Protein AF-A0A939XLF2-F1 (afdb_monomer_lite)

Secondary structure (DSSP, 8-state):
--SPPPTT----------TTS-EEEEEEEEE--SSTTPSEEEEEEEEEPP----

Structure (mmCIF, N/CA/C/O backbone):
data_AF-A0A939XLF2-F1
#
_entry.id   AF-A0A939XLF2-F1
#
loop_
_atom_site.group_PDB
_atom_site.id
_atom_site.type_symbol
_atom_site.label_atom_id
_atom_site.label_alt_id
_atom_site.label_comp_id
_atom_site.label_asym_id
_atom_site.label_entity_id
_atom_site.label_seq_id
_atom_site.pdbx_PDB_ins_code
_atom_site.Cartn_x
_atom_site.Cartn_y
_atom_site.Cartn_z
_atom_site.occupancy
_atom_site.B_iso_or_equiv
_atom_site.auth_seq_id
_atom_site.auth_comp_id
_atom_site.auth_asym_id
_atom_site.auth_atom_id
_atom_site.pdbx_PDB_model_num
ATOM 1 N N . PRO A 1 1 ? 2.056 -10.212 -4.529 1.00 68.50 1 PRO A N 1
ATOM 2 C CA . PRO A 1 1 ? 2.576 -11.133 -5.565 1.00 68.50 1 PRO A CA 1
ATOM 3 C C . PRO A 1 1 ? 4.105 -11.166 -5.514 1.00 68.50 1 PRO A C 1
ATOM 5 O O . PRO A 1 1 ? 4.730 -10.113 -5.518 1.00 68.50 1 PRO A O 1
ATOM 8 N N . ARG A 1 2 ? 4.681 -12.357 -5.343 1.00 77.69 2 ARG A N 1
ATOM 9 C CA . ARG A 1 2 ? 6.142 -12.553 -5.319 1.00 77.69 2 ARG A CA 1
ATOM 10 C C . ARG A 1 2 ? 6.658 -13.265 -6.567 1.00 77.69 2 ARG A C 1
ATOM 12 O O . ARG A 1 2 ? 7.860 -13.318 -6.778 1.00 77.69 2 ARG A O 1
ATOM 19 N N . GLU A 1 3 ? 5.748 -13.787 -7.378 1.00 84.62 3 GLU A N 1
ATOM 20 C CA . GLU A 1 3 ? 6.065 -14.473 -8.621 1.00 84.62 3 GLU A CA 1
ATOM 21 C C . GLU A 1 3 ? 6.099 -13.487 -9.797 1.00 84.62 3 GLU A C 1
ATOM 23 O O . GLU A 1 3 ? 5.386 -12.472 -9.763 1.00 84.62 3 GLU A O 1
ATOM 28 N N . PRO A 1 4 ? 6.904 -13.777 -10.835 1.00 85.06 4 PRO A N 1
ATOM 29 C CA . PRO A 1 4 ? 6.915 -13.008 -12.072 1.00 85.06 4 PRO A CA 1
ATOM 30 C C . PRO A 1 4 ? 5.526 -12.937 -12.716 1.00 85.06 4 PRO A C 1
ATOM 32 O O . PRO A 1 4 ? 4.789 -13.920 -12.753 1.00 85.06 4 PRO A O 1
ATOM 35 N N . ILE A 1 5 ? 5.179 -11.771 -13.262 1.00 85.12 5 ILE A N 1
ATOM 36 C CA . ILE A 1 5 ? 3.917 -11.559 -13.977 1.00 85.12 5 ILE A CA 1
ATOM 37 C C . ILE A 1 5 ? 4.228 -11.599 -15.480 1.00 85.12 5 ILE A C 1
ATOM 39 O O . ILE A 1 5 ? 5.054 -10.804 -15.933 1.00 85.12 5 ILE A O 1
ATOM 43 N N . PRO A 1 6 ? 3.607 -12.499 -16.265 1.00 87.62 6 PRO A N 1
ATOM 44 C CA . PRO A 1 6 ? 3.854 -12.586 -17.702 1.00 87.62 6 PRO A CA 1
ATOM 45 C C . PRO A 1 6 ? 3.318 -11.353 -18.445 1.00 87.62 6 PRO A C 1
ATOM 47 O O . PRO A 1 6 ? 2.491 -10.600 -17.925 1.00 87.62 6 PRO A O 1
ATOM 50 N N . SER A 1 7 ? 3.753 -11.160 -19.693 1.00 83.62 7 SER A N 1
ATOM 51 C CA . SER A 1 7 ? 3.262 -10.067 -20.545 1.00 83.62 7 SER A CA 1
ATOM 52 C C . SER A 1 7 ? 1.735 -10.104 -20.671 1.00 83.62 7 SER A C 1
ATOM 54 O O . SER A 1 7 ? 1.149 -11.166 -20.872 1.00 83.62 7 SER A O 1
ATOM 56 N N . LYS A 1 8 ? 1.089 -8.939 -20.525 1.00 85.31 8 LYS A N 1
ATOM 57 C CA . LYS A 1 8 ? -0.380 -8.765 -20.455 1.00 85.31 8 LYS A CA 1
ATOM 58 C C . LYS A 1 8 ? -1.067 -9.494 -19.284 1.00 85.31 8 LYS A C 1
ATOM 60 O O . LYS A 1 8 ? -2.293 -9.444 -19.172 1.00 85.31 8 LYS A O 1
ATOM 65 N N . GLY A 1 9 ? -0.302 -10.137 -18.403 1.00 85.62 9 GLY A N 1
ATOM 66 C CA . GLY A 1 9 ? -0.791 -10.758 -17.182 1.00 85.62 9 GLY A CA 1
ATOM 67 C C . GLY A 1 9 ? -1.280 -9.726 -16.168 1.00 85.62 9 GLY A C 1
ATOM 68 O O . GLY A 1 9 ? -0.906 -8.553 -16.195 1.00 85.62 9 GLY A O 1
ATOM 69 N N . ARG A 1 10 ? -2.132 -10.175 -15.246 1.00 87.75 10 ARG A N 1
ATOM 70 C CA . ARG A 1 10 ? -2.627 -9.371 -14.122 1.00 87.75 10 ARG A CA 1
ATOM 71 C C . ARG A 1 10 ? -2.253 -10.058 -12.817 1.00 87.75 10 ARG A C 1
ATOM 73 O O . ARG A 1 10 ? -2.277 -11.281 -12.736 1.00 87.75 10 ARG A O 1
ATOM 80 N N . ALA A 1 11 ? -1.954 -9.272 -11.789 1.00 87.00 11 ALA A N 1
ATOM 81 C CA . ALA A 1 11 ? -1.734 -9.773 -10.438 1.00 87.00 11 ALA A CA 1
ATOM 82 C C . ALA A 1 11 ? -2.467 -8.911 -9.412 1.00 87.00 11 ALA A C 1
ATOM 84 O O . ALA A 1 11 ? -2.743 -7.736 -9.647 1.00 87.00 11 ALA A O 1
ATOM 85 N N . VAL A 1 12 ? -2.753 -9.499 -8.251 1.00 88.94 12 VAL A N 1
ATOM 86 C CA . VAL A 1 12 ? -3.440 -8.828 -7.144 1.00 88.94 12 VAL A CA 1
ATOM 87 C C . VAL A 1 12 ? -2.446 -8.546 -6.019 1.00 88.94 12 VAL A C 1
ATOM 89 O O . VAL A 1 12 ? -1.740 -9.443 -5.545 1.00 88.94 12 VAL A O 1
ATOM 92 N N . ILE A 1 13 ? -2.399 -7.296 -5.559 1.00 87.19 13 ILE A N 1
ATOM 93 C CA . ILE A 1 13 ? -1.665 -6.900 -4.354 1.00 87.19 13 ILE A CA 1
ATOM 94 C C . ILE A 1 13 ? -2.652 -6.929 -3.185 1.00 87.19 13 ILE A C 1
ATOM 96 O O . ILE A 1 13 ? -3.521 -6.070 -3.076 1.00 87.19 13 ILE A O 1
ATOM 100 N N . LYS A 1 14 ? -2.533 -7.937 -2.315 1.00 87.62 14 LYS A N 1
ATOM 101 C CA . LYS A 1 14 ? -3.306 -8.005 -1.069 1.00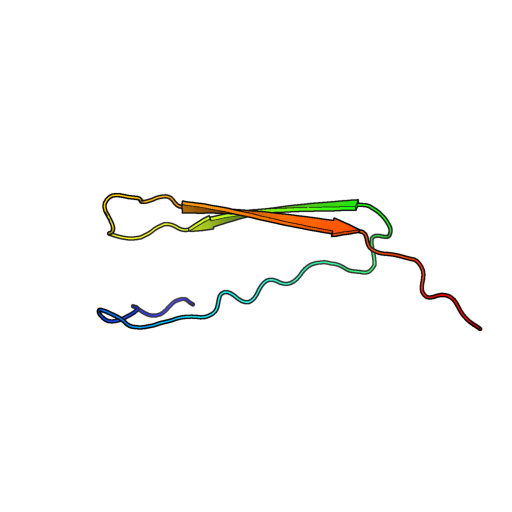 87.62 14 LYS A CA 1
ATOM 102 C C . LYS A 1 14 ? -2.589 -7.199 0.006 1.00 87.62 14 LYS A C 1
ATOM 104 O O . LYS A 1 14 ? -1.424 -7.459 0.296 1.00 87.62 14 LYS A O 1
ATOM 109 N N . VAL A 1 15 ? -3.297 -6.247 0.598 1.00 84.38 15 VAL A N 1
ATOM 110 C CA . VAL A 1 15 ? -2.779 -5.363 1.644 1.00 84.38 15 VAL A CA 1
ATOM 111 C C . VAL A 1 15 ? -3.621 -5.575 2.888 1.00 84.38 15 VAL A C 1
ATOM 113 O O . VAL A 1 15 ? -4.847 -5.582 2.810 1.00 84.38 15 VAL A O 1
ATOM 116 N N . LYS A 1 16 ? -2.966 -5.751 4.034 1.00 85.00 16 LYS A N 1
ATOM 117 C CA . LYS A 1 16 ? -3.624 -5.795 5.338 1.00 85.00 16 LYS A CA 1
ATOM 118 C C . LYS A 1 16 ? -3.331 -4.496 6.078 1.00 85.00 16 LYS A C 1
ATOM 120 O O . LYS A 1 16 ? -2.198 -4.018 6.068 1.00 85.00 16 LYS A O 1
ATOM 125 N N . TYR A 1 17 ? -4.344 -3.953 6.736 1.00 82.56 17 TYR A N 1
ATOM 126 C CA . TYR A 1 17 ? -4.185 -2.884 7.713 1.00 82.56 17 TYR A CA 1
ATOM 127 C C . TYR A 1 17 ? -4.767 -3.329 9.057 1.00 82.56 17 TYR A C 1
ATOM 129 O O . TYR A 1 17 ? -5.546 -4.281 9.121 1.00 82.56 17 TYR A O 1
ATOM 137 N N . ASP A 1 18 ? -4.338 -2.670 10.129 1.00 81.31 18 ASP A N 1
ATOM 138 C CA . ASP A 1 18 ? -4.846 -2.908 11.477 1.00 81.31 18 ASP A CA 1
ATOM 139 C C . ASP A 1 18 ? -6.105 -2.064 11.702 1.00 81.31 18 ASP A C 1
ATOM 141 O O . ASP A 1 18 ? -6.028 -0.842 11.823 1.00 81.31 18 ASP A O 1
ATOM 145 N N . SER A 1 19 ? -7.266 -2.719 11.712 1.00 81.88 19 SER A N 1
ATOM 146 C CA . SER A 1 19 ? -8.567 -2.085 11.934 1.00 81.88 19 SER A CA 1
ATOM 147 C C . SER A 1 19 ? -8.862 -1.794 13.406 1.00 81.88 19 SER A C 1
ATOM 149 O O . SER A 1 19 ? -9.896 -1.207 13.695 1.00 81.88 19 SER A O 1
ATOM 151 N N . ASN A 1 20 ? -7.991 -2.179 14.347 1.00 83.88 20 ASN A N 1
ATOM 152 C CA . ASN A 1 20 ? -8.168 -1.818 15.758 1.00 83.88 20 ASN A CA 1
ATOM 153 C C . ASN A 1 20 ? -7.844 -0.339 16.019 1.00 83.88 20 ASN A C 1
ATOM 155 O O . ASN A 1 20 ? -8.213 0.213 17.053 1.00 83.88 20 ASN A O 1
ATOM 159 N N . ARG A 1 21 ? -7.159 0.323 15.079 1.00 85.81 21 ARG A N 1
ATOM 160 C CA . ARG A 1 21 ? -6.860 1.755 15.141 1.00 85.81 21 ARG A CA 1
ATOM 161 C C . ARG A 1 21 ? -7.986 2.547 14.490 1.00 85.81 21 ARG A C 1
ATOM 163 O O . ARG A 1 21 ? -8.003 2.718 13.274 1.00 85.81 21 ARG A O 1
ATOM 170 N N . ILE A 1 22 ? -8.916 3.018 15.315 1.00 90.12 22 ILE A N 1
ATOM 171 C CA . ILE A 1 22 ? -9.988 3.923 14.894 1.00 90.12 22 ILE A CA 1
ATOM 172 C C . ILE A 1 22 ? -9.389 5.245 14.394 1.00 90.12 22 ILE A C 1
ATOM 174 O O . ILE A 1 22 ? -8.404 5.738 14.944 1.00 90.12 22 ILE A O 1
ATOM 178 N N . GLY A 1 23 ? -9.991 5.824 13.357 1.00 89.12 23 GLY A N 1
ATOM 179 C CA . GLY A 1 23 ? -9.550 7.074 12.747 1.00 89.12 23 GLY A CA 1
ATOM 180 C C . GLY A 1 23 ? -8.900 6.892 11.377 1.00 89.12 23 GLY A C 1
ATOM 181 O O . GLY A 1 23 ? -8.990 5.844 10.733 1.00 89.12 23 GLY A O 1
ATOM 182 N N . ASN A 1 24 ? -8.296 7.967 10.877 1.00 92.25 24 ASN A N 1
ATOM 183 C CA . ASN A 1 24 ? -7.742 8.013 9.529 1.00 92.25 24 ASN A CA 1
ATOM 184 C C . ASN A 1 24 ? -6.461 7.183 9.428 1.00 92.25 24 ASN A C 1
ATOM 186 O O . ASN A 1 24 ? -5.572 7.269 10.272 1.00 92.25 24 ASN A O 1
ATOM 190 N N . PHE A 1 25 ? -6.330 6.437 8.335 1.00 91.31 25 PHE A N 1
ATOM 191 C C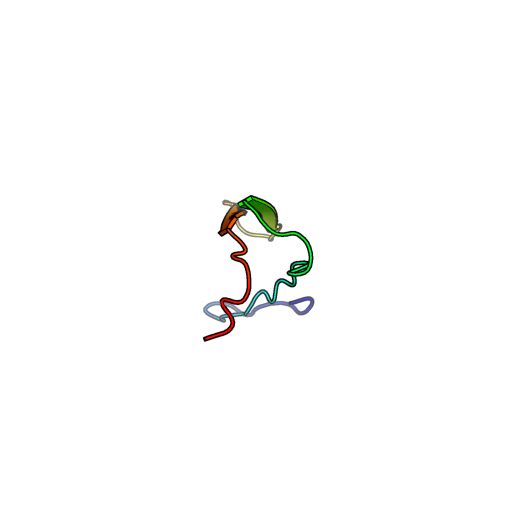A . PHE A 1 25 ? -5.094 5.771 7.969 1.00 91.31 25 PHE A CA 1
ATOM 192 C C . PHE A 1 25 ? -4.667 6.164 6.558 1.00 91.31 25 PHE A C 1
ATOM 194 O O . PHE A 1 25 ? -5.482 6.336 5.652 1.00 91.31 25 PHE A O 1
ATOM 201 N N . SER A 1 26 ? -3.355 6.284 6.386 1.00 92.25 26 SER A N 1
ATOM 202 C CA . SER A 1 26 ? -2.702 6.456 5.096 1.00 92.25 26 SER A CA 1
ATOM 203 C C . SER A 1 26 ? -1.569 5.442 5.007 1.00 92.25 26 SER A C 1
ATOM 205 O O . SER A 1 26 ? -0.723 5.365 5.902 1.00 92.25 26 SER A O 1
ATOM 207 N N . LYS A 1 27 ? -1.576 4.617 3.965 1.00 90.12 27 LYS A N 1
ATOM 208 C CA . LYS A 1 27 ? -0.524 3.648 3.659 1.00 90.12 27 LYS A CA 1
ATOM 209 C C . LYS A 1 27 ? 0.012 3.931 2.268 1.00 90.12 27 LYS A C 1
ATOM 211 O O . LYS A 1 27 ? -0.755 4.167 1.340 1.00 90.12 27 LYS A O 1
ATOM 216 N N . THR A 1 28 ? 1.325 3.850 2.131 1.00 93.12 28 THR A N 1
ATOM 217 C CA . THR A 1 28 ? 2.013 4.007 0.851 1.00 93.12 28 THR A CA 1
ATOM 218 C C . THR A 1 28 ? 2.663 2.684 0.492 1.00 93.12 28 THR A C 1
ATOM 220 O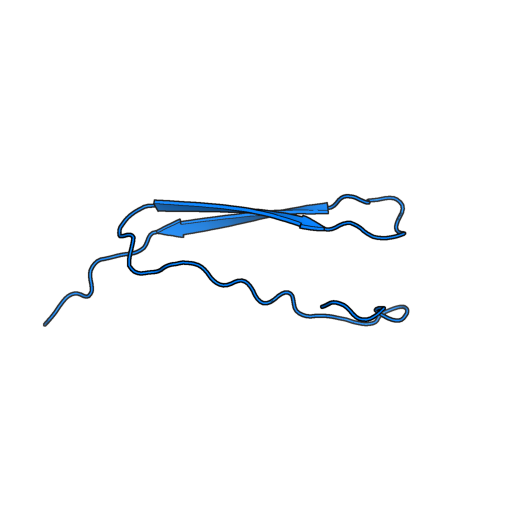 O . THR A 1 28 ? 3.334 2.076 1.325 1.00 93.12 28 THR A O 1
ATOM 223 N N . ILE A 1 29 ? 2.436 2.229 -0.735 1.00 91.19 29 ILE A N 1
ATOM 224 C CA . ILE A 1 29 ? 3.032 1.021 -1.295 1.00 91.19 29 ILE A CA 1
ATOM 225 C C . ILE A 1 29 ? 3.843 1.441 -2.507 1.00 91.19 29 ILE A C 1
ATOM 227 O O . ILE A 1 29 ? 3.297 1.973 -3.470 1.00 91.19 29 ILE A O 1
ATOM 231 N N . THR A 1 30 ? 5.138 1.167 -2.461 1.00 93.00 30 THR A N 1
ATOM 232 C CA . THR A 1 30 ? 6.036 1.390 -3.592 1.00 93.00 30 THR A CA 1
ATOM 233 C C . THR A 1 30 ? 6.216 0.074 -4.333 1.00 93.00 30 THR A C 1
ATOM 235 O O . THR A 1 30 ? 6.687 -0.910 -3.762 1.00 93.00 30 THR A O 1
ATOM 238 N N . VAL A 1 31 ? 5.806 0.045 -5.597 1.00 90.81 31 VAL A N 1
ATOM 239 C CA . VAL A 1 31 ? 5.911 -1.122 -6.471 1.00 90.81 31 VAL A CA 1
ATOM 240 C C . VAL A 1 31 ? 7.119 -0.942 -7.378 1.00 90.81 31 VAL A C 1
ATOM 242 O O . VAL A 1 31 ? 7.136 -0.076 -8.252 1.00 90.81 31 VAL A O 1
ATOM 245 N N . TYR A 1 32 ? 8.119 -1.793 -7.175 1.00 91.44 32 TYR A N 1
ATOM 246 C CA . TYR A 1 32 ? 9.284 -1.891 -8.043 1.00 91.44 32 TYR A CA 1
ATOM 247 C C . TYR A 1 32 ? 9.034 -2.949 -9.117 1.00 91.44 32 TYR A C 1
ATOM 249 O O . TYR A 1 32 ? 8.527 -4.035 -8.832 1.00 91.44 32 TYR A O 1
ATOM 257 N N . SER A 1 33 ? 9.384 -2.625 -10.357 1.00 88.69 33 SER A N 1
ATOM 258 C CA . SER A 1 33 ? 9.323 -3.534 -11.501 1.00 88.69 33 SER A CA 1
ATOM 259 C C . SER A 1 33 ? 10.461 -3.253 -12.486 1.00 88.69 33 SER A C 1
ATOM 261 O O . SER A 1 33 ? 11.216 -2.296 -12.321 1.00 88.69 33 SER A O 1
ATOM 263 N N . ASN A 1 34 ? 10.562 -4.082 -13.522 1.00 88.69 34 ASN A N 1
ATOM 264 C CA . ASN A 1 34 ? 11.482 -3.930 -14.650 1.00 88.69 34 ASN A CA 1
ATOM 265 C C . ASN A 1 34 ? 10.939 -3.018 -15.772 1.00 88.69 34 ASN A C 1
ATOM 267 O O . ASN A 1 34 ? 11.495 -3.002 -16.867 1.00 88.69 34 ASN A O 1
ATOM 271 N N . SER A 1 35 ? 9.843 -2.296 -15.532 1.00 87.38 35 SER A N 1
ATOM 272 C CA . SER A 1 35 ? 9.258 -1.358 -16.493 1.00 87.38 35 SER A CA 1
ATOM 273 C C . SER A 1 35 ? 9.908 0.029 -16.397 1.00 87.38 35 SER A C 1
ATOM 275 O O . SER A 1 35 ? 10.417 0.413 -15.345 1.00 87.38 35 SER A O 1
ATOM 277 N N . THR A 1 36 ? 9.841 0.816 -17.473 1.00 91.62 36 THR A N 1
ATOM 278 C CA . THR A 1 36 ? 10.407 2.179 -17.544 1.00 91.62 36 THR A CA 1
ATOM 279 C C . THR A 1 36 ? 9.736 3.173 -16.596 1.00 91.62 36 THR A C 1
ATOM 281 O O . THR A 1 36 ? 10.348 4.157 -16.201 1.00 91.62 36 THR A O 1
ATOM 284 N N . ASN A 1 37 ? 8.488 2.914 -16.204 1.00 88.56 37 ASN A N 1
ATOM 285 C CA . ASN A 1 37 ? 7.722 3.721 -15.252 1.00 88.56 37 ASN A CA 1
ATOM 286 C C . ASN A 1 37 ? 7.892 3.271 -13.787 1.00 88.56 37 ASN A C 1
ATOM 288 O O . ASN A 1 37 ? 7.111 3.667 -12.924 1.00 88.56 37 ASN A O 1
ATOM 292 N N . SER A 1 38 ? 8.871 2.408 -13.508 1.00 90.44 38 SER A N 1
ATOM 293 C CA . SER A 1 38 ? 9.230 1.985 -12.156 1.00 90.44 38 SER A CA 1
ATOM 294 C C . SER A 1 38 ? 10.076 3.058 -11.449 1.00 90.44 38 SER A C 1
ATOM 296 O O . SER A 1 38 ? 10.994 3.594 -12.071 1.00 90.44 38 SER A O 1
ATOM 298 N N . PRO A 1 39 ? 9.845 3.337 -10.150 1.00 94.06 39 PRO A N 1
ATOM 299 C CA . PRO A 1 39 ? 8.829 2.734 -9.286 1.00 94.06 39 PRO A CA 1
ATOM 300 C C . PRO A 1 39 ? 7.448 3.394 -9.421 1.00 94.06 39 PRO A C 1
ATOM 302 O O . PRO A 1 39 ? 7.327 4.605 -9.585 1.00 94.06 39 PRO A O 1
ATOM 305 N N . VAL A 1 40 ? 6.392 2.598 -9.237 1.00 93.94 40 VAL A N 1
ATOM 306 C CA . VAL A 1 40 ? 5.008 3.093 -9.154 1.00 93.94 40 VAL A CA 1
ATOM 307 C C . VAL A 1 40 ? 4.601 3.214 -7.688 1.00 93.94 40 VAL A C 1
ATOM 309 O O . VAL A 1 40 ? 4.696 2.248 -6.932 1.00 93.94 40 VAL A O 1
ATOM 312 N N . VAL A 1 41 ? 4.115 4.387 -7.278 1.00 94.31 41 VAL A N 1
ATOM 313 C CA . VAL A 1 41 ? 3.648 4.635 -5.906 1.00 94.31 41 VAL A CA 1
ATOM 314 C C . VAL A 1 41 ? 2.126 4.546 -5.842 1.00 94.31 41 VAL A C 1
ATOM 316 O O . VAL A 1 41 ? 1.419 5.253 -6.553 1.00 94.31 41 VAL A O 1
ATOM 319 N N . LEU A 1 42 ? 1.621 3.692 -4.952 1.00 92.81 42 LEU A N 1
ATOM 320 C CA . LEU A 1 42 ? 0.200 3.536 -4.660 1.00 92.81 42 LEU A CA 1
ATOM 321 C C . LEU A 1 42 ? -0.092 4.055 -3.250 1.00 92.81 42 LEU A C 1
ATOM 323 O O . LEU A 1 42 ? 0.482 3.577 -2.269 1.00 92.81 42 LEU A O 1
ATOM 327 N N . SER A 1 43 ? -1.007 5.016 -3.135 1.00 93.06 43 SER A N 1
ATO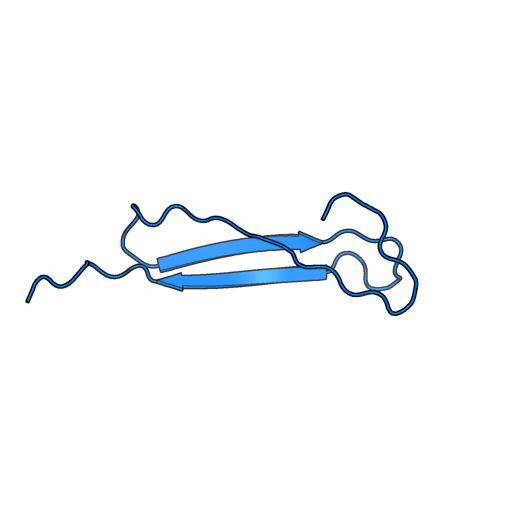M 328 C CA . SER A 1 43 ? -1.464 5.550 -1.849 1.00 93.06 43 SER A CA 1
ATOM 329 C C . SER A 1 43 ? -2.852 5.025 -1.505 1.00 93.06 43 SER A C 1
ATOM 331 O O . SER A 1 43 ? -3.797 5.178 -2.274 1.00 93.06 43 SER A O 1
ATOM 333 N N . ILE A 1 44 ? -2.983 4.443 -0.317 1.00 91.94 44 ILE A N 1
ATOM 334 C CA . ILE A 1 44 ? -4.235 3.935 0.237 1.00 91.94 44 ILE A CA 1
ATOM 335 C C . ILE A 1 44 ? -4.607 4.827 1.413 1.00 91.94 44 ILE A C 1
ATOM 337 O O . ILE A 1 44 ? -3.916 4.831 2.432 1.00 91.94 44 ILE A O 1
ATOM 341 N N . LYS A 1 45 ? -5.704 5.571 1.280 1.00 91.94 45 LYS A N 1
ATOM 342 C CA . LYS A 1 45 ? -6.287 6.369 2.361 1.00 91.94 45 LYS A CA 1
ATOM 343 C C . LYS A 1 45 ? -7.607 5.744 2.783 1.00 91.94 45 LYS A C 1
ATOM 345 O O . LYS A 1 45 ? -8.381 5.308 1.938 1.00 91.94 45 LYS A O 1
ATOM 350 N N . GLY A 1 46 ? -7.873 5.737 4.077 1.00 91.19 46 GLY A N 1
ATOM 351 C CA . GLY A 1 46 ? -9.158 5.316 4.608 1.00 91.19 46 GLY A CA 1
ATOM 352 C C . GLY A 1 46 ? -9.383 5.864 6.003 1.00 91.19 46 GLY A C 1
ATOM 353 O O . GLY A 1 46 ? -8.531 6.546 6.575 1.00 91.19 46 GLY A O 1
ATOM 354 N N . ASN A 1 47 ? -10.555 5.582 6.547 1.00 91.75 47 ASN A N 1
ATOM 355 C CA . ASN A 1 47 ? -10.904 5.941 7.906 1.00 91.75 47 ASN A CA 1
ATOM 356 C C . ASN A 1 47 ? -11.649 4.762 8.535 1.00 91.75 47 ASN A C 1
ATOM 358 O O . ASN A 1 47 ? -12.593 4.228 7.954 1.00 91.75 47 ASN A O 1
ATOM 362 N N . VAL A 1 48 ? -11.164 4.323 9.691 1.00 91.00 48 VAL A N 1
ATOM 363 C CA . VAL A 1 48 ? -11.793 3.272 10.479 1.00 91.00 48 VAL A CA 1
ATOM 364 C C . VAL A 1 48 ? -12.801 3.933 11.408 1.00 91.00 48 VAL A C 1
ATOM 366 O O . VAL A 1 48 ? -12.438 4.790 12.211 1.00 91.00 48 VAL A O 1
ATOM 369 N N . GLN A 1 49 ? -14.058 3.522 11.289 1.00 87.62 49 GLN A N 1
ATOM 370 C CA . GLN A 1 49 ? -15.164 3.999 12.112 1.00 87.62 49 GLN A CA 1
ATOM 371 C C . GLN A 1 49 ? -15.423 3.027 13.262 1.00 87.62 49 GLN A C 1
ATOM 373 O O . GLN A 1 49 ? -15.160 1.827 13.146 1.00 87.62 49 GLN A O 1
ATOM 378 N N . TYR A 1 50 ? -15.972 3.533 14.366 1.00 83.25 50 TYR A N 1
ATOM 379 C CA . TYR A 1 50 ? -16.479 2.665 15.423 1.00 83.25 50 TYR A CA 1
ATOM 380 C C . TYR A 1 50 ? -17.579 1.761 14.870 1.00 83.25 50 TYR A C 1
ATOM 382 O O . TYR A 1 50 ? -18.432 2.198 14.092 1.00 83.25 50 TYR A O 1
ATOM 390 N N . LYS A 1 51 ? -17.587 0.500 15.309 1.00 78.19 51 LYS A N 1
ATOM 391 C CA . LYS A 1 51 ? -18.732 -0.374 15.077 1.00 78.19 51 LYS A CA 1
ATOM 392 C C . LYS A 1 51 ? -19.910 0.228 15.840 1.00 78.19 51 LYS A C 1
ATOM 394 O O . LYS A 1 51 ? -19.928 0.206 17.068 1.00 78.19 51 LYS A O 1
ATOM 399 N N . LYS A 1 52 ? -20.856 0.830 15.119 1.00 73.44 52 LYS A N 1
ATOM 400 C CA . LYS A 1 52 ? -22.091 1.326 15.719 1.00 73.44 52 LYS A CA 1
ATOM 401 C C . LYS A 1 52 ? -22.897 0.099 16.141 1.00 73.44 52 LYS A C 1
ATOM 403 O O . LYS A 1 52 ? -23.331 -0.669 15.286 1.00 73.44 52 LYS A O 1
ATOM 408 N N . ASN A 1 53 ? -23.022 -0.122 17.443 1.00 68.00 53 ASN A N 1
ATOM 409 C CA . ASN A 1 53 ? -23.957 -1.107 17.964 1.00 68.00 53 ASN A CA 1
ATOM 410 C C . ASN A 1 53 ? -25.335 -0.436 17.923 1.00 68.00 53 ASN A C 1
ATOM 412 O O . ASN A 1 53 ? -25.526 0.582 18.588 1.00 68.00 53 ASN A O 1
ATOM 416 N N . ASN A 1 54 ? -26.220 -0.943 17.063 1.00 58.47 54 ASN 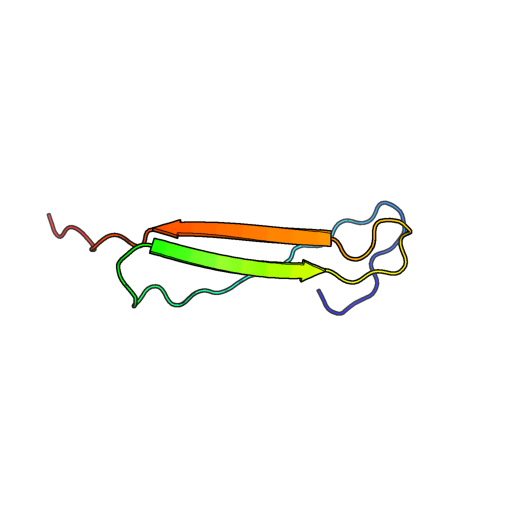A N 1
ATOM 417 C CA . ASN A 1 54 ? -27.651 -0.649 17.116 1.00 58.47 54 ASN A CA 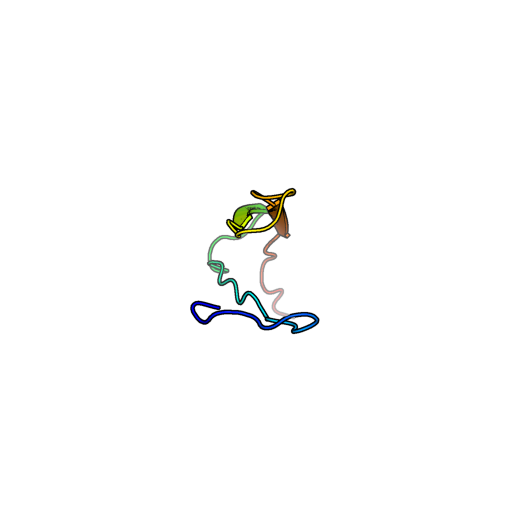1
ATOM 418 C C . ASN A 1 54 ? -28.309 -1.588 18.122 1.00 58.47 54 ASN A C 1
ATOM 420 O O . ASN A 1 54 ? -27.920 -2.780 18.118 1.00 58.47 54 ASN A O 1
#

Foldseek 3Di:
DPDDADVVGDDDDDDDDDLVDAFKDKDKDFPADPDPPPTDIDIDIDGRHPPDDD

Radius of gyration: 15.82 Å; chains: 1; bounding box: 39×22×38 Å

Sequence (54 aa):
PREPIPSKGRAVIKVKYDSNRIGNFSKTITVYSNSTNSPVVLSIKGNVQYKKNN

pLDDT: mean 86.7, std 6.94, range [58.47, 94.31]